Protein AF-A0A7J6W6D1-F1 (afdb_monomer_lite)

Foldseek 3Di:
DDYDDDDDDDDDDDDDDDDDPDDDDDPDPDDDDPDDDDDDPPPPPQDDQDPVLVVLLVVLVVVCCVPVPDADPVGHDLVSLQVSQVSSCVPPVDRDHSVSSVVVVVVVVVVVVLVVVQCVDPQWDADPPVRDTDGHDPVSVVVSVVVVCVVVVVPD

Organism: Thalictrum thalictroides (NCBI:txid46969)

Sequence (156 aa):
MMCDRRIEPMANTSRRKGTKVSQPGSAAWVPPPVPAMPELPSQRSQTRWSQPMMAIMLDVLSEEVSKRGSRCDNGFKADTYQAVANAVNAKLGMSVNSENVKSRMKTLKKEYHIAKKLRDASGFGWDPIHKTIVNADPNAWAAYIAVIHSIFSTQC

Structure (mmCIF, N/CA/C/O backbone):
data_AF-A0A7J6W6D1-F1
#
_entry.id   AF-A0A7J6W6D1-F1
#
loop_
_atom_site.group_PDB
_atom_site.id
_atom_site.type_symbol
_atom_site.label_atom_id
_atom_site.label_alt_id
_atom_site.label_comp_id
_atom_site.label_asym_id
_atom_site.label_entity_id
_atom_site.label_seq_id
_atom_site.pdbx_PDB_ins_code
_atom_site.Cartn_x
_atom_site.Cartn_y
_atom_site.Cartn_z
_atom_site.occupancy
_atom_site.B_iso_or_equiv
_atom_site.auth_seq_id
_atom_site.auth_comp_id
_atom_site.auth_asym_id
_atom_site.auth_atom_id
_atom_site.pdbx_PDB_model_num
ATOM 1 N N . MET A 1 1 ? 46.015 99.946 -0.218 1.00 46.97 1 MET A N 1
ATOM 2 C CA . MET A 1 1 ? 44.673 100.020 -0.832 1.00 46.97 1 MET A CA 1
ATOM 3 C C . MET A 1 1 ? 43.708 99.518 0.231 1.00 46.97 1 MET A C 1
ATOM 5 O O . MET A 1 1 ? 43.695 98.332 0.509 1.00 46.97 1 MET A O 1
ATOM 9 N N . MET A 1 2 ? 43.318 100.411 1.144 1.00 47.31 2 MET A N 1
ATOM 10 C CA . MET A 1 2 ? 42.040 101.142 1.089 1.00 47.31 2 MET A CA 1
ATOM 11 C C . MET A 1 2 ? 40.874 100.151 1.231 1.00 47.31 2 MET A C 1
ATOM 13 O O . MET A 1 2 ? 40.562 99.458 0.274 1.00 47.31 2 MET A O 1
ATOM 17 N N . CYS A 1 3 ? 40.435 99.880 2.467 1.00 37.06 3 CYS A N 1
ATOM 18 C CA . CYS A 1 3 ? 39.430 100.653 3.236 1.00 37.06 3 CYS A CA 1
ATOM 19 C C . CYS A 1 3 ? 38.027 100.087 2.941 1.00 37.06 3 CYS A C 1
ATOM 21 O O . CYS A 1 3 ? 37.725 99.810 1.795 1.00 37.06 3 CYS A O 1
ATOM 23 N N . ASP A 1 4 ? 37.087 99.920 3.861 1.00 35.44 4 ASP A N 1
ATOM 24 C CA . ASP A 1 4 ? 37.014 100.058 5.311 1.00 35.44 4 ASP A CA 1
ATOM 25 C C . ASP A 1 4 ? 35.622 99.501 5.717 1.00 35.44 4 ASP A C 1
ATOM 27 O O . ASP A 1 4 ? 34.746 99.344 4.871 1.00 35.44 4 ASP A O 1
ATOM 31 N N . ARG A 1 5 ? 35.448 99.239 7.015 1.00 40.97 5 ARG A N 1
ATOM 32 C CA . ARG A 1 5 ? 34.229 99.430 7.828 1.00 40.97 5 ARG A CA 1
ATOM 33 C C . ARG A 1 5 ? 32.828 99.043 7.299 1.00 40.97 5 ARG A C 1
ATOM 35 O O . ARG A 1 5 ? 32.266 99.657 6.406 1.00 40.97 5 ARG A O 1
ATOM 42 N N . ARG A 1 6 ? 32.208 98.131 8.070 1.00 46.53 6 ARG A N 1
ATOM 43 C CA . ARG A 1 6 ? 31.001 98.324 8.921 1.00 46.53 6 ARG A CA 1
ATOM 44 C C . ARG A 1 6 ? 29.947 99.343 8.429 1.00 46.53 6 ARG A C 1
ATOM 46 O O . ARG A 1 6 ? 30.295 100.500 8.250 1.00 46.53 6 ARG A O 1
ATOM 53 N N . ILE A 1 7 ? 28.668 98.926 8.428 1.00 42.56 7 ILE A N 1
ATOM 54 C CA . ILE A 1 7 ? 27.467 99.527 9.083 1.00 42.56 7 ILE A CA 1
ATOM 55 C C . ILE A 1 7 ? 26.183 98.878 8.470 1.00 42.56 7 ILE A C 1
ATOM 57 O O . ILE A 1 7 ? 25.951 98.968 7.270 1.00 42.56 7 ILE A O 1
ATOM 61 N N . GLU A 1 8 ? 25.376 98.202 9.304 1.00 46.00 8 GLU A N 1
ATOM 62 C CA . GLU A 1 8 ? 23.947 97.808 9.108 1.00 46.00 8 GLU A CA 1
ATOM 63 C C . GLU A 1 8 ? 23.031 99.074 9.102 1.00 46.00 8 GLU A C 1
ATOM 65 O O . GLU A 1 8 ? 23.529 100.076 9.620 1.00 46.00 8 GLU A O 1
ATOM 70 N N . PRO A 1 9 ? 21.719 99.116 8.699 1.00 46.75 9 PRO A N 1
ATOM 71 C CA . PRO A 1 9 ? 20.707 98.120 9.101 1.00 46.75 9 PRO A CA 1
ATOM 72 C C . PRO A 1 9 ? 19.340 98.063 8.326 1.00 46.75 9 PRO A C 1
ATOM 74 O O . PRO A 1 9 ? 19.110 98.721 7.319 1.00 46.75 9 PRO A O 1
ATOM 77 N N . MET A 1 10 ? 18.403 97.302 8.920 1.00 34.75 10 MET A N 1
ATOM 78 C CA . MET A 1 10 ? 16.927 97.447 8.952 1.00 34.75 10 MET A CA 1
ATOM 79 C C . MET A 1 10 ? 16.042 97.183 7.708 1.00 34.75 10 MET A C 1
ATOM 81 O O . MET A 1 10 ? 15.765 98.047 6.889 1.00 34.75 10 MET A O 1
ATOM 85 N N . ALA A 1 11 ? 15.380 96.022 7.805 1.00 45.28 11 ALA A N 1
ATOM 86 C CA . ALA A 1 11 ? 13.921 95.845 7.875 1.00 45.28 11 ALA A CA 1
ATOM 87 C C . ALA A 1 11 ? 13.051 95.787 6.595 1.00 45.28 11 ALA A C 1
ATOM 89 O O . ALA A 1 11 ? 12.792 96.768 5.912 1.00 45.28 11 ALA A O 1
ATOM 90 N N . ASN A 1 12 ? 12.385 94.624 6.516 1.00 31.72 12 ASN A N 1
ATOM 91 C CA . ASN A 1 12 ? 10.979 94.397 6.163 1.00 31.72 12 ASN A CA 1
ATOM 92 C C . ASN A 1 12 ? 10.617 94.281 4.672 1.00 31.72 12 ASN A C 1
ATOM 94 O O . ASN A 1 12 ? 10.553 95.253 3.934 1.00 31.72 12 ASN A O 1
ATOM 98 N N . THR A 1 13 ? 10.196 93.082 4.260 1.00 40.91 13 THR A N 1
ATOM 99 C CA . THR A 1 13 ? 8.766 92.794 4.032 1.00 40.91 13 THR A CA 1
ATOM 100 C C . THR A 1 13 ? 8.551 91.327 3.644 1.00 40.91 13 THR A C 1
ATOM 102 O O . THR A 1 13 ? 8.986 90.841 2.611 1.00 40.91 13 THR A O 1
ATOM 105 N N . SER A 1 14 ? 7.846 90.627 4.533 1.00 37.31 14 SER A N 1
ATOM 106 C CA . SER A 1 14 ? 6.774 89.668 4.241 1.00 37.31 14 SER A CA 1
ATOM 107 C C . SER A 1 14 ? 6.914 88.736 3.024 1.00 37.31 14 SER A C 1
ATOM 109 O O . SER A 1 14 ? 6.538 89.101 1.911 1.00 37.31 14 SER A O 1
ATOM 111 N N . ARG A 1 15 ? 7.207 87.445 3.263 1.00 39.88 15 ARG A N 1
ATOM 112 C CA . ARG A 1 15 ? 6.427 86.378 2.605 1.00 39.88 15 ARG A CA 1
ATOM 113 C C . ARG A 1 15 ? 6.524 85.007 3.284 1.00 39.88 15 ARG A C 1
ATOM 115 O O . ARG A 1 15 ? 7.565 84.371 3.287 1.00 39.88 15 ARG A O 1
ATOM 122 N N . ARG A 1 16 ? 5.347 84.563 3.747 1.00 42.50 16 ARG A N 1
ATOM 123 C CA . ARG A 1 16 ? 4.893 83.193 4.071 1.00 42.50 16 ARG A CA 1
ATOM 124 C C . ARG A 1 16 ? 5.589 82.481 5.239 1.00 42.50 16 ARG A C 1
ATOM 126 O O . ARG A 1 16 ? 6.545 81.735 5.076 1.00 42.50 16 ARG A O 1
ATOM 133 N N . LYS A 1 17 ? 4.980 82.635 6.422 1.00 44.94 17 LYS A N 1
ATOM 134 C CA . LYS A 1 17 ? 5.134 81.712 7.554 1.00 44.94 17 LYS A CA 1
ATOM 135 C C . LYS A 1 17 ? 4.710 80.308 7.115 1.00 44.94 17 LYS A C 1
ATOM 137 O O . LYS A 1 17 ? 3.598 80.134 6.620 1.00 44.94 17 LYS A O 1
ATOM 142 N N . GLY A 1 18 ? 5.592 79.336 7.328 1.00 35.94 18 GLY A N 1
ATOM 143 C CA . GLY A 1 18 ? 5.253 77.922 7.295 1.00 35.94 18 GLY A CA 1
ATOM 144 C C . GLY A 1 18 ? 4.279 77.595 8.422 1.00 35.94 18 GLY A C 1
ATOM 145 O O . GLY A 1 18 ? 4.540 77.876 9.592 1.00 35.94 18 GLY A O 1
ATOM 146 N N . THR A 1 19 ? 3.144 77.008 8.069 1.00 38.56 19 THR A N 1
ATOM 147 C CA . THR A 1 19 ? 2.279 76.319 9.017 1.00 38.56 19 THR A CA 1
ATOM 148 C C . THR A 1 19 ? 2.881 74.949 9.294 1.00 38.56 19 THR A C 1
ATOM 150 O O . THR A 1 19 ? 2.948 74.074 8.434 1.00 38.56 19 THR A O 1
ATOM 153 N N . LYS A 1 20 ? 3.361 74.798 10.526 1.00 36.62 20 LYS A N 1
ATOM 154 C CA . LYS A 1 20 ? 3.760 73.543 11.155 1.00 36.62 20 LYS A CA 1
ATOM 155 C C . LYS A 1 20 ? 2.590 72.557 11.047 1.00 36.62 20 LYS A C 1
ATOM 157 O O . LYS A 1 20 ? 1.553 72.780 11.666 1.00 36.62 20 LYS A O 1
ATOM 162 N N . VAL A 1 21 ? 2.740 71.496 10.252 1.00 43.44 21 VAL A N 1
ATOM 163 C CA . VAL A 1 21 ? 1.850 70.333 10.337 1.00 43.44 21 VAL A CA 1
ATOM 164 C C . VAL A 1 21 ? 2.139 69.673 11.683 1.00 43.44 21 VAL A C 1
ATOM 166 O O . VAL A 1 21 ? 3.212 69.123 11.923 1.00 43.44 21 VAL A O 1
ATOM 169 N N . SER A 1 22 ? 1.207 69.842 12.612 1.00 38.38 22 SER A N 1
ATOM 170 C CA . SER A 1 22 ? 1.170 69.099 13.864 1.00 38.38 22 SER A CA 1
ATOM 171 C C . SER A 1 22 ? 0.789 67.655 13.545 1.00 38.38 22 SER A C 1
ATOM 173 O O . SER A 1 22 ? -0.216 67.419 12.878 1.00 38.38 22 SER A O 1
ATOM 175 N N . GLN A 1 23 ? 1.585 66.692 14.010 1.00 38.28 23 GLN A N 1
ATOM 176 C CA . GLN A 1 23 ? 1.205 65.280 14.004 1.00 38.28 23 GLN A CA 1
ATOM 177 C C . GLN A 1 23 ? 0.002 65.068 14.939 1.00 38.28 23 GLN A C 1
ATOM 179 O O . GLN A 1 23 ? 0.090 65.456 16.106 1.00 38.28 23 GLN A O 1
ATOM 184 N N . PRO A 1 24 ? -1.091 64.424 14.498 1.00 45.56 24 PRO A N 1
ATOM 185 C CA . PRO A 1 24 ? -2.008 63.777 15.418 1.00 45.56 24 PRO A CA 1
ATOM 186 C C . PRO A 1 24 ? -1.429 62.424 15.845 1.00 45.56 24 PRO A C 1
ATOM 188 O O . PRO A 1 24 ? -0.948 61.637 15.029 1.00 45.56 24 PRO A O 1
ATOM 191 N N . GLY A 1 25 ? -1.430 62.224 17.160 1.00 44.31 25 GLY A N 1
ATOM 192 C CA . GLY A 1 25 ? -0.798 61.117 17.854 1.00 44.31 25 GLY A CA 1
ATOM 193 C C . GLY A 1 25 ? -1.373 59.735 17.553 1.00 44.31 25 GLY A C 1
ATOM 194 O O . GLY A 1 25 ? -2.447 59.567 16.985 1.00 44.31 25 GLY A O 1
ATOM 195 N N . SER A 1 26 ? -0.582 58.763 18.002 1.00 55.09 26 SER A N 1
ATOM 196 C CA . SER A 1 26 ? -0.790 57.319 18.078 1.00 55.09 26 SER A CA 1
ATOM 197 C C . SER A 1 26 ? -2.228 56.891 18.413 1.00 55.09 26 SER A C 1
ATOM 199 O O . SER A 1 26 ? -2.533 56.539 19.550 1.00 55.09 26 SER A O 1
ATOM 201 N N . ALA A 1 27 ? -3.102 56.850 17.412 1.00 50.72 27 ALA A N 1
ATOM 202 C CA . ALA A 1 27 ? -4.292 56.017 17.446 1.00 50.72 27 ALA A CA 1
ATOM 203 C C . ALA A 1 27 ? -3.882 54.647 16.900 1.00 50.72 27 ALA A C 1
ATOM 205 O O . ALA A 1 27 ? -3.641 54.493 15.702 1.00 50.72 27 ALA A O 1
ATOM 206 N N . ALA A 1 28 ? -3.720 53.674 17.799 1.00 52.59 28 ALA A N 1
ATOM 207 C CA . ALA A 1 28 ? -3.484 52.287 17.430 1.00 52.59 28 ALA A CA 1
ATOM 208 C C . ALA A 1 28 ? -4.600 51.845 16.477 1.00 52.59 28 ALA A C 1
ATOM 210 O O . ALA A 1 28 ? -5.781 51.925 16.811 1.00 52.59 28 ALA A O 1
ATOM 211 N N . TRP A 1 29 ? -4.223 51.426 15.273 1.00 54.44 29 TRP A N 1
ATOM 212 C CA . TRP A 1 29 ? -5.160 50.873 14.310 1.00 54.44 29 TRP A CA 1
ATOM 213 C C . TRP A 1 29 ? -5.697 49.561 14.894 1.00 54.44 29 TRP A C 1
ATOM 215 O O . TRP A 1 29 ? -4.999 48.550 14.902 1.00 54.44 29 TRP A O 1
ATOM 225 N N . VAL A 1 30 ? -6.900 49.591 15.470 1.00 53.22 30 VAL A N 1
ATOM 226 C CA . VAL A 1 30 ? -7.585 48.379 15.926 1.00 53.22 30 VAL A CA 1
ATOM 227 C C . VAL A 1 30 ? -8.250 47.768 14.693 1.00 53.22 30 VAL A C 1
ATOM 229 O O . VAL A 1 30 ? -9.117 48.422 14.106 1.00 53.22 30 VAL A O 1
ATOM 232 N N . PRO A 1 31 ? -7.855 46.560 14.255 1.00 61.47 31 PRO A N 1
ATOM 233 C CA . PRO A 1 31 ? -8.524 45.917 13.138 1.00 61.47 31 PRO A CA 1
ATOM 234 C C . PRO A 1 31 ? -9.993 45.651 13.509 1.00 61.47 31 PRO A C 1
ATOM 236 O O . PRO A 1 31 ? -10.274 45.258 14.646 1.00 61.47 31 PRO A O 1
ATOM 239 N N . PRO A 1 32 ? -10.943 45.855 12.580 1.00 68.50 32 PRO A N 1
ATOM 240 C CA . PRO A 1 32 ? -12.342 45.529 12.824 1.00 68.50 32 PRO A CA 1
ATOM 241 C C . PRO A 1 32 ? -12.497 44.027 13.132 1.00 68.50 32 PRO A C 1
ATOM 243 O O . PRO A 1 32 ? -11.703 43.221 12.635 1.00 68.50 32 PRO A O 1
ATOM 246 N N . PRO A 1 33 ? -13.503 43.630 13.936 1.00 67.81 33 PRO A N 1
ATOM 247 C CA . PRO A 1 33 ? -13.745 42.230 14.261 1.00 67.81 33 PRO A CA 1
ATOM 248 C C . PRO A 1 33 ? -13.978 41.455 12.966 1.00 67.81 33 PRO A C 1
ATOM 250 O O . PRO A 1 33 ? -14.941 41.705 12.242 1.00 67.81 33 PRO A O 1
ATOM 253 N N . VAL A 1 34 ? -13.050 40.552 12.653 1.00 66.44 34 VAL A N 1
ATOM 254 C CA . VAL A 1 34 ? -13.109 39.718 11.455 1.00 66.44 34 VAL A CA 1
ATOM 255 C C . VAL A 1 34 ? -14.376 38.859 11.558 1.00 66.44 34 VAL A C 1
ATOM 257 O O . VAL A 1 34 ? -14.474 38.067 12.499 1.00 66.44 34 VAL A O 1
ATOM 260 N N . PRO A 1 35 ? -15.365 38.992 10.653 1.00 66.88 35 PRO A N 1
ATOM 261 C CA . PRO A 1 35 ? -16.470 38.044 10.604 1.00 66.88 35 PRO A CA 1
ATOM 262 C C . PRO A 1 35 ? -15.879 36.665 10.310 1.00 66.88 35 PRO A C 1
ATOM 264 O O . PRO A 1 35 ? -15.073 36.533 9.389 1.00 66.88 35 PRO A O 1
ATOM 267 N N . ALA A 1 36 ? -16.224 35.667 11.129 1.00 65.56 36 ALA A N 1
ATOM 268 C CA . ALA A 1 36 ? -15.704 34.307 11.026 1.00 65.56 36 ALA A CA 1
ATOM 269 C C . ALA A 1 36 ? -15.823 33.801 9.580 1.00 65.56 36 ALA A C 1
ATOM 271 O O . ALA A 1 36 ? -16.915 33.486 9.105 1.00 65.56 36 ALA A O 1
ATOM 272 N N . MET A 1 37 ? -14.697 33.774 8.862 1.00 62.38 37 MET A N 1
ATOM 273 C CA . MET A 1 37 ? -14.637 33.160 7.543 1.00 62.38 37 MET A CA 1
ATOM 274 C C . MET A 1 37 ? -14.963 31.670 7.700 1.00 62.38 37 MET A C 1
ATOM 276 O O . MET A 1 37 ? -14.457 31.054 8.641 1.00 62.38 37 MET A O 1
ATOM 280 N N . PRO A 1 38 ? -15.757 31.063 6.800 1.00 61.88 38 PRO A N 1
ATOM 281 C CA . PRO A 1 38 ? -15.805 29.612 6.723 1.00 61.88 38 PRO A CA 1
ATOM 282 C C . PRO A 1 38 ? -14.381 29.122 6.446 1.00 61.88 38 PRO A C 1
ATOM 284 O O . PRO A 1 38 ? -13.737 29.590 5.505 1.00 61.88 38 PRO A O 1
ATOM 287 N N . GLU A 1 39 ? -13.873 28.244 7.310 1.00 56.03 39 GLU A N 1
ATOM 288 C CA . GLU A 1 39 ? -12.539 27.665 7.185 1.00 56.03 39 GLU A CA 1
ATOM 289 C C . GLU A 1 39 ? -12.343 27.142 5.757 1.00 56.03 39 GLU A C 1
ATOM 291 O O . GLU A 1 39 ? -13.061 26.254 5.289 1.00 56.03 39 GLU A O 1
ATOM 296 N N . LEU A 1 40 ? -11.386 27.731 5.035 1.00 54.44 40 LEU A N 1
ATOM 297 C CA . LEU A 1 40 ? -10.963 27.218 3.738 1.00 54.44 40 LEU A CA 1
ATOM 298 C C . LEU A 1 40 ? -10.505 25.763 3.914 1.00 54.44 40 LEU A C 1
ATOM 300 O O . LEU A 1 40 ? -9.899 25.443 4.942 1.00 54.44 40 LEU A O 1
ATOM 304 N N . PRO A 1 41 ? -10.781 24.877 2.938 1.00 51.25 41 PRO A N 1
ATOM 305 C CA . PRO A 1 41 ? -10.537 23.452 3.078 1.00 51.25 41 PRO A CA 1
ATOM 306 C C . PRO A 1 41 ? -9.090 23.213 3.490 1.00 51.25 41 PRO A C 1
ATOM 308 O O . PRO A 1 41 ? -8.162 23.563 2.757 1.00 51.25 41 PRO A O 1
ATOM 311 N N . SER A 1 42 ? -8.965 22.636 4.690 1.00 51.88 42 SER A N 1
ATOM 312 C CA . SER A 1 42 ? -7.745 22.176 5.342 1.00 51.88 42 SER A CA 1
ATOM 313 C C . SER A 1 42 ? -6.694 21.822 4.301 1.00 51.88 42 SER A C 1
ATOM 315 O O . SER A 1 42 ? -6.885 20.908 3.490 1.00 51.88 42 SER A O 1
ATOM 317 N N . GLN A 1 43 ? -5.623 22.616 4.285 1.00 51.56 43 GLN A N 1
ATOM 318 C CA . GLN A 1 43 ? -4.435 22.405 3.476 1.00 51.56 43 GLN A CA 1
ATOM 319 C C . GLN A 1 43 ? -4.101 20.913 3.552 1.00 51.56 43 GLN A C 1
ATOM 321 O O . GLN A 1 43 ? -3.735 20.427 4.620 1.00 51.56 43 GLN A O 1
ATOM 326 N N . ARG A 1 44 ? -4.359 20.167 2.464 1.00 54.09 44 ARG A N 1
ATOM 327 C CA . ARG A 1 44 ? -4.299 18.699 2.459 1.00 54.09 44 ARG A CA 1
ATOM 328 C C . ARG A 1 44 ? -2.880 18.277 2.807 1.00 54.09 44 ARG A C 1
ATOM 330 O O . ARG A 1 44 ? -2.028 18.188 1.926 1.00 54.09 44 ARG A O 1
ATOM 337 N N . SER A 1 45 ? -2.631 18.036 4.088 1.00 58.03 45 SER A N 1
ATOM 338 C CA . SER A 1 45 ? -1.366 17.529 4.580 1.00 58.03 45 SER A CA 1
ATOM 339 C C . SER A 1 45 ? -1.225 16.121 4.018 1.00 58.03 45 SER A C 1
ATOM 341 O O . SER A 1 45 ? -1.913 15.175 4.407 1.00 58.03 45 SER A O 1
ATOM 343 N N . GLN A 1 46 ? -0.398 15.991 2.983 1.00 63.91 46 GLN A N 1
AT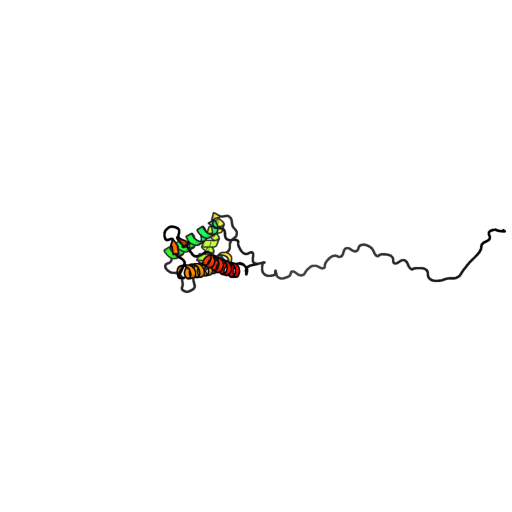OM 344 C CA . GLN A 1 46 ? -0.113 14.692 2.403 1.00 63.91 46 GLN A CA 1
ATOM 345 C C . GLN A 1 46 ? 0.620 13.877 3.464 1.00 63.91 46 GLN A C 1
ATOM 347 O O . GLN A 1 46 ? 1.749 14.188 3.841 1.00 63.91 46 GLN A O 1
ATOM 352 N N . THR A 1 47 ? -0.038 12.844 3.983 1.00 78.19 47 THR A N 1
ATOM 353 C CA . THR A 1 47 ? 0.582 11.929 4.937 1.00 78.19 47 THR A CA 1
ATOM 354 C C . THR A 1 47 ? 1.817 11.311 4.295 1.00 78.19 47 THR A C 1
ATOM 356 O O . THR A 1 47 ? 1.708 10.617 3.283 1.00 78.19 47 THR A O 1
ATOM 359 N N . ARG A 1 48 ? 2.997 11.545 4.875 1.00 84.00 48 ARG A N 1
ATOM 360 C CA . ARG A 1 48 ? 4.229 10.893 4.431 1.00 84.00 48 ARG A CA 1
ATOM 361 C C . ARG A 1 48 ? 4.213 9.440 4.898 1.00 84.00 48 ARG A C 1
ATOM 363 O O . ARG A 1 48 ? 4.333 9.161 6.087 1.00 84.00 48 ARG A O 1
ATOM 370 N N . TRP A 1 49 ? 4.062 8.516 3.955 1.00 86.38 49 TRP A N 1
ATOM 371 C CA . TRP A 1 49 ? 4.003 7.084 4.244 1.00 86.38 49 TRP A CA 1
ATOM 372 C C . TRP A 1 49 ? 5.401 6.517 4.480 1.00 86.38 49 TRP A C 1
ATOM 374 O O . TRP A 1 49 ? 6.242 6.532 3.584 1.00 86.38 49 TRP A O 1
ATOM 384 N N . SER A 1 50 ? 5.644 6.011 5.687 1.00 89.19 50 SER A N 1
ATOM 385 C CA . SER A 1 50 ? 6.879 5.312 6.045 1.00 89.19 50 SER A CA 1
ATOM 386 C C . SER A 1 50 ? 6.790 3.815 5.724 1.00 89.19 50 SER A C 1
ATOM 388 O O . SER A 1 50 ? 5.701 3.261 5.560 1.00 89.19 50 SER A O 1
ATOM 390 N N . GLN A 1 51 ? 7.935 3.132 5.657 1.00 87.94 51 GLN A N 1
ATOM 391 C CA . GLN A 1 51 ? 7.977 1.687 5.411 1.00 87.94 51 GLN A CA 1
ATOM 392 C C . GLN A 1 51 ? 7.214 0.866 6.477 1.00 87.94 51 GLN A C 1
ATOM 394 O O . GLN A 1 51 ? 6.426 0.010 6.076 1.00 87.94 51 GLN A O 1
ATOM 399 N N . PRO A 1 52 ? 7.326 1.141 7.797 1.00 89.88 52 PRO A N 1
ATOM 400 C CA . PRO A 1 52 ? 6.532 0.436 8.811 1.00 89.88 52 PRO A CA 1
ATOM 401 C C . PRO A 1 52 ? 5.024 0.650 8.645 1.00 89.88 52 PRO A C 1
ATOM 403 O O . PRO A 1 52 ? 4.231 -0.279 8.774 1.00 89.88 52 PRO A O 1
ATOM 406 N N . MET A 1 53 ? 4.623 1.873 8.299 1.00 90.94 53 MET A N 1
ATOM 407 C CA . MET A 1 53 ? 3.226 2.213 8.048 1.00 90.94 53 MET A CA 1
ATOM 408 C C . MET A 1 53 ? 2.678 1.471 6.824 1.00 90.94 53 MET A C 1
ATOM 410 O O . MET A 1 53 ? 1.536 1.012 6.824 1.00 90.94 53 MET A O 1
ATOM 414 N N . MET A 1 54 ? 3.512 1.311 5.794 1.00 91.56 54 MET A N 1
ATOM 415 C CA . MET A 1 54 ? 3.170 0.542 4.602 1.00 91.56 54 MET A CA 1
ATOM 416 C C . MET A 1 54 ? 3.056 -0.951 4.869 1.00 91.56 54 MET A C 1
ATOM 418 O O . MET A 1 54 ? 2.121 -1.563 4.360 1.00 91.56 54 MET A O 1
ATOM 422 N N . ALA A 1 55 ? 3.944 -1.514 5.689 1.00 92.44 55 ALA A N 1
ATOM 423 C CA . ALA A 1 55 ? 3.855 -2.908 6.107 1.00 92.44 55 ALA A CA 1
ATOM 424 C C . ALA A 1 55 ? 2.519 -3.180 6.813 1.00 92.44 55 ALA A C 1
ATOM 426 O O . ALA A 1 55 ? 1.742 -4.007 6.349 1.00 92.44 55 ALA A O 1
ATOM 427 N N . ILE A 1 56 ? 2.176 -2.375 7.829 1.00 94.25 56 ILE A N 1
ATOM 428 C CA . ILE A 1 56 ? 0.905 -2.510 8.561 1.00 94.25 56 ILE A CA 1
ATOM 429 C C . ILE A 1 56 ? -0.296 -2.395 7.620 1.00 94.25 56 ILE A C 1
ATOM 431 O O . ILE A 1 56 ? -1.241 -3.177 7.718 1.00 94.25 56 ILE A O 1
ATOM 435 N N . MET A 1 57 ? -0.272 -1.422 6.705 1.00 92.81 57 MET A N 1
ATOM 436 C CA . MET A 1 57 ? -1.341 -1.259 5.725 1.00 92.81 57 MET A CA 1
ATOM 437 C C . MET A 1 57 ? -1.508 -2.508 4.858 1.00 92.81 57 MET A C 1
ATOM 439 O O . MET A 1 57 ? -2.632 -2.972 4.688 1.00 92.81 57 MET A O 1
ATOM 443 N N . LEU A 1 58 ? -0.424 -3.050 4.302 1.00 92.94 58 LEU A N 1
ATOM 444 C CA . LEU A 1 58 ? -0.484 -4.237 3.450 1.00 92.94 58 LEU A CA 1
ATOM 445 C C . LEU A 1 58 ? -0.934 -5.480 4.226 1.00 92.94 58 LEU A C 1
ATOM 447 O O . LEU A 1 58 ? -1.764 -6.225 3.707 1.00 92.94 58 LEU A O 1
ATOM 451 N N . ASP A 1 59 ? -0.470 -5.653 5.463 1.00 93.69 59 ASP A N 1
ATOM 452 C CA . ASP A 1 59 ? -0.843 -6.777 6.325 1.00 93.69 59 ASP A CA 1
ATOM 453 C C . ASP A 1 59 ? -2.351 -6.790 6.588 1.00 93.69 59 ASP A C 1
ATOM 455 O O . ASP A 1 59 ? -3.029 -7.765 6.264 1.00 93.69 59 ASP A O 1
ATOM 459 N N . VAL A 1 60 ? -2.903 -5.671 7.072 1.00 93.19 60 VAL A N 1
ATOM 460 C CA . VAL A 1 60 ? -4.341 -5.551 7.368 1.00 93.19 60 VAL A CA 1
ATOM 461 C C . VAL A 1 60 ? -5.177 -5.765 6.109 1.00 93.19 60 VAL A C 1
ATOM 463 O O . VAL A 1 60 ? -6.192 -6.456 6.136 1.00 93.19 60 VAL A O 1
ATOM 466 N N . LEU A 1 61 ? -4.749 -5.211 4.973 1.00 90.75 61 LEU A N 1
ATOM 467 C CA . LEU A 1 61 ? -5.456 -5.409 3.710 1.00 90.75 61 LEU A CA 1
ATOM 468 C C . LEU A 1 61 ? -5.416 -6.870 3.248 1.00 90.75 61 LEU A C 1
ATOM 470 O O . LEU A 1 61 ? -6.417 -7.362 2.731 1.00 90.75 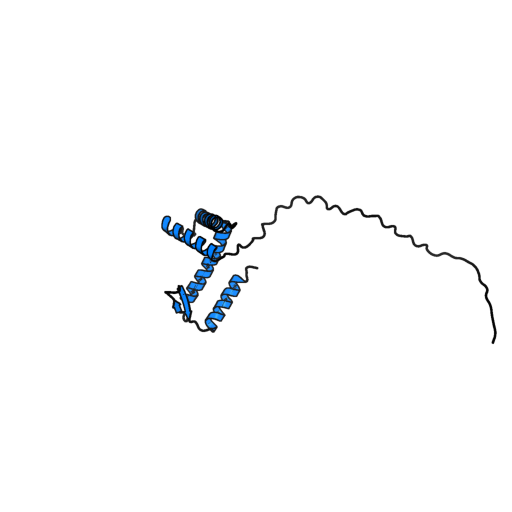61 LEU A O 1
ATOM 474 N N . SER A 1 62 ? -4.288 -7.561 3.418 1.00 89.94 62 SER A N 1
ATOM 475 C CA . SER A 1 62 ? -4.140 -8.974 3.047 1.00 89.94 62 SER A CA 1
ATOM 476 C C . SER A 1 62 ? -5.013 -9.890 3.907 1.00 89.94 62 SER A C 1
ATOM 478 O O . SER A 1 62 ? -5.660 -10.807 3.393 1.00 89.94 62 SER A O 1
ATOM 480 N N . GLU A 1 63 ? -5.108 -9.582 5.199 1.00 90.75 63 GLU A N 1
ATOM 481 C CA . GLU A 1 63 ? -5.954 -10.287 6.151 1.00 90.75 63 GLU A CA 1
ATOM 482 C C . GLU A 1 63 ? -7.436 -10.078 5.818 1.00 90.75 63 GLU A C 1
ATOM 484 O O . GLU A 1 63 ? -8.209 -11.035 5.777 1.00 90.75 63 GLU A O 1
ATOM 489 N N . GLU A 1 64 ? -7.831 -8.848 5.488 1.00 87.38 64 GLU A N 1
ATOM 490 C CA . GLU A 1 64 ? -9.202 -8.522 5.089 1.00 87.38 64 GLU A CA 1
ATOM 491 C C . GLU A 1 64 ? -9.620 -9.234 3.793 1.00 87.38 64 GLU A C 1
ATOM 493 O O . GLU A 1 64 ? -10.744 -9.735 3.713 1.00 87.38 64 GLU A O 1
ATOM 498 N N . VAL A 1 65 ? -8.723 -9.347 2.800 1.00 86.94 65 VAL A N 1
ATOM 499 C CA . VAL A 1 65 ? -8.974 -10.162 1.592 1.00 86.94 65 VAL A CA 1
ATOM 500 C C . VAL A 1 65 ? -9.159 -11.635 1.954 1.00 86.94 65 VAL A C 1
ATOM 502 O O . VAL A 1 65 ? -10.088 -12.270 1.456 1.00 86.94 65 VAL A O 1
ATOM 505 N N . SER A 1 66 ? -8.298 -12.164 2.825 1.00 86.00 66 SER A N 1
ATOM 506 C CA . SER A 1 66 ? -8.326 -13.574 3.229 1.00 86.00 66 SER A CA 1
ATOM 507 C C . SER A 1 66 ? -9.597 -13.929 4.003 1.00 86.00 66 SER A C 1
ATOM 509 O O . SER A 1 66 ? -10.173 -14.989 3.783 1.00 86.00 66 SER A O 1
ATOM 511 N N . LYS A 1 67 ? -10.069 -13.031 4.878 1.00 83.62 67 LYS A N 1
ATOM 512 C CA . LYS A 1 67 ? -11.259 -13.251 5.715 1.00 83.62 67 LYS A CA 1
ATOM 513 C C . LYS A 1 67 ? -12.573 -13.090 4.962 1.00 83.62 67 LYS A C 1
ATOM 515 O O . LYS A 1 67 ? -13.517 -13.826 5.228 1.00 83.62 67 LYS A O 1
ATOM 520 N N . ARG A 1 68 ? -12.679 -12.083 4.089 1.00 76.88 68 ARG A N 1
ATOM 521 C CA . ARG A 1 68 ? -13.971 -11.682 3.505 1.00 76.88 68 ARG A CA 1
ATOM 522 C C . ARG A 1 68 ? -14.242 -12.266 2.122 1.00 76.88 68 ARG A C 1
ATOM 524 O O . ARG A 1 68 ? -15.389 -12.212 1.700 1.00 76.88 68 ARG A O 1
ATOM 531 N N . GLY A 1 69 ? -13.230 -12.829 1.458 1.00 65.81 69 GLY A N 1
ATOM 532 C CA . GLY A 1 69 ? -13.363 -13.457 0.144 1.00 65.81 69 GLY A CA 1
ATOM 533 C C . GLY A 1 69 ? -13.646 -12.446 -0.972 1.00 65.81 69 GLY A C 1
ATOM 534 O O . GLY A 1 69 ? -14.715 -11.860 -1.039 1.00 65.81 69 GLY A O 1
ATOM 535 N N . SER A 1 70 ? -12.680 -12.282 -1.879 1.00 56.97 70 SER A N 1
ATOM 536 C CA . SER A 1 70 ? -12.689 -11.362 -3.028 1.00 56.97 70 SER A CA 1
ATOM 537 C C . SER A 1 70 ? -12.959 -9.876 -2.726 1.00 56.97 70 SER A C 1
ATOM 539 O O . SER A 1 70 ? -13.725 -9.455 -1.863 1.00 56.97 70 SER A O 1
ATOM 541 N N . ARG A 1 71 ? -12.279 -9.027 -3.491 1.00 59.91 71 ARG A N 1
ATOM 542 C CA . ARG A 1 71 ? -12.478 -7.577 -3.473 1.00 59.91 71 ARG A CA 1
AT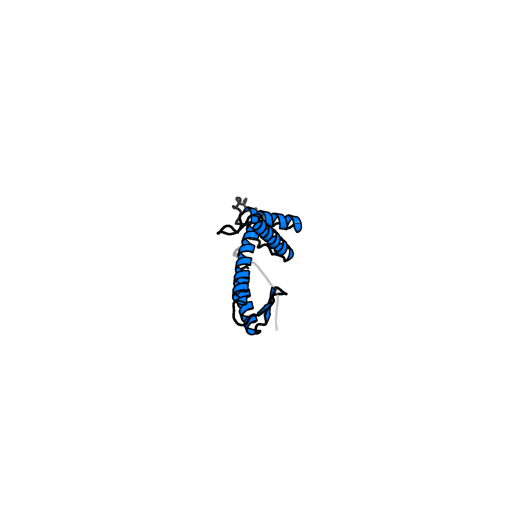OM 543 C C . ARG A 1 71 ? -13.837 -7.318 -4.123 1.00 59.91 71 ARG A C 1
ATOM 545 O O . ARG A 1 71 ? -14.153 -7.949 -5.125 1.00 59.91 71 ARG A O 1
ATOM 552 N N . CYS A 1 72 ? -14.632 -6.392 -3.590 1.00 52.91 72 CYS A N 1
ATOM 553 C CA . CYS A 1 72 ? -15.784 -5.896 -4.341 1.00 52.91 72 CYS A CA 1
ATOM 554 C C . CYS A 1 72 ? -15.267 -5.376 -5.696 1.00 52.91 72 CYS A C 1
ATOM 556 O O . CYS A 1 72 ? -14.153 -4.842 -5.729 1.00 52.91 72 CYS A O 1
ATOM 558 N N . ASP A 1 73 ? -16.039 -5.472 -6.783 1.00 56.06 73 ASP A N 1
ATOM 559 C CA . ASP A 1 73 ? -15.602 -5.009 -8.119 1.00 56.06 73 ASP A CA 1
ATOM 560 C C . ASP A 1 73 ? -15.065 -3.559 -8.107 1.00 56.06 73 ASP A C 1
ATOM 562 O O . ASP A 1 73 ? -14.183 -3.193 -8.882 1.00 56.06 73 ASP A O 1
ATOM 566 N N . ASN A 1 74 ? -15.492 -2.757 -7.121 1.00 66.56 74 ASN A N 1
ATOM 567 C CA . ASN A 1 74 ? -15.078 -1.367 -6.916 1.00 66.56 74 ASN A CA 1
ATOM 568 C C . ASN A 1 74 ? -13.946 -1.152 -5.878 1.00 66.56 74 ASN A C 1
ATOM 570 O O . ASN A 1 74 ? -13.639 -0.014 -5.512 1.00 66.56 74 ASN A O 1
ATOM 574 N N . GLY A 1 75 ? -13.279 -2.209 -5.405 1.00 73.62 75 GLY A N 1
ATOM 575 C CA . GLY A 1 75 ? -12.174 -2.154 -4.440 1.00 73.62 75 GLY A CA 1
ATOM 576 C C . GLY A 1 75 ? -12.548 -2.564 -3.009 1.00 73.62 75 GLY A C 1
ATOM 577 O O . GLY A 1 75 ? -13.454 -3.360 -2.790 1.00 73.62 75 GLY A O 1
ATOM 578 N N . PHE A 1 76 ? -11.790 -2.070 -2.022 1.00 82.75 76 PHE A N 1
ATOM 579 C CA . PHE A 1 76 ? -12.069 -2.335 -0.603 1.00 82.75 76 PHE A CA 1
ATOM 580 C C . PHE A 1 76 ? -13.244 -1.494 -0.095 1.00 82.75 76 PHE A C 1
ATOM 582 O O . PHE A 1 76 ? -13.457 -0.375 -0.573 1.00 82.75 76 PHE A O 1
ATOM 589 N N . LYS A 1 77 ? -13.970 -2.019 0.898 1.00 83.62 77 LYS A N 1
ATOM 590 C CA . LYS A 1 77 ? -15.049 -1.303 1.591 1.00 83.62 77 LYS A CA 1
ATOM 591 C C . LYS A 1 77 ? -14.487 -0.166 2.453 1.00 83.62 77 LYS A C 1
ATOM 593 O O . LYS A 1 77 ? -13.316 -0.190 2.830 1.00 83.62 77 LYS A O 1
ATOM 598 N N . ALA A 1 78 ? -15.329 0.821 2.772 1.00 86.62 78 ALA A N 1
ATOM 599 C CA . ALA A 1 78 ? -14.963 1.949 3.636 1.00 86.62 78 ALA A CA 1
ATOM 600 C C . ALA A 1 78 ? -14.388 1.475 4.983 1.00 86.62 78 ALA A C 1
ATOM 602 O O . ALA A 1 78 ? -13.314 1.924 5.384 1.00 86.62 78 ALA A O 1
ATOM 603 N N . ASP A 1 79 ? -15.039 0.484 5.593 1.00 88.19 79 ASP A N 1
ATOM 604 C CA . ASP A 1 79 ? -14.641 -0.113 6.873 1.00 88.19 79 ASP A CA 1
ATOM 605 C C . ASP A 1 79 ? -13.217 -0.671 6.846 1.00 88.19 79 ASP A C 1
ATOM 607 O O . ASP A 1 79 ? -12.473 -0.527 7.811 1.00 88.19 79 ASP A O 1
ATOM 611 N N . THR A 1 80 ? -12.796 -1.256 5.721 1.00 90.00 80 THR A N 1
ATOM 612 C CA . THR A 1 80 ? -11.440 -1.789 5.563 1.00 90.00 80 THR A CA 1
ATOM 613 C C . THR A 1 80 ? -10.393 -0.671 5.601 1.00 90.00 80 THR A C 1
ATOM 615 O O . THR A 1 80 ? -9.354 -0.822 6.238 1.00 90.00 80 THR A O 1
ATOM 618 N N . TYR A 1 81 ? -10.655 0.480 4.971 1.00 91.88 81 TYR A N 1
ATOM 619 C CA . TYR A 1 81 ? -9.735 1.623 5.052 1.00 91.88 81 TYR A CA 1
ATOM 620 C C . TYR A 1 81 ? -9.687 2.217 6.462 1.00 91.88 81 TYR A C 1
ATOM 622 O O . TYR A 1 81 ? -8.621 2.647 6.905 1.00 91.88 81 TYR A O 1
ATOM 630 N N . GLN A 1 82 ? -10.814 2.213 7.179 1.00 93.19 82 GLN A N 1
ATOM 631 C CA . GLN A 1 82 ? -10.854 2.642 8.574 1.00 93.19 82 GLN A CA 1
ATOM 632 C C . GLN A 1 82 ? -10.082 1.679 9.485 1.00 93.19 82 GLN A C 1
ATOM 634 O O . GLN A 1 82 ? -9.326 2.127 10.343 1.00 93.19 82 GLN A O 1
ATOM 639 N N . ALA A 1 83 ? -10.202 0.368 9.266 1.00 93.00 83 ALA A N 1
ATOM 640 C CA . ALA A 1 83 ? -9.448 -0.640 10.007 1.00 93.00 83 ALA A CA 1
ATOM 641 C C . ALA A 1 83 ? -7.932 -0.452 9.841 1.00 93.00 83 ALA A C 1
ATOM 643 O O . ALA A 1 83 ? -7.193 -0.492 10.823 1.00 93.00 83 ALA A O 1
ATOM 644 N N . VAL A 1 84 ? -7.470 -0.162 8.618 1.00 93.56 84 VAL A N 1
ATOM 645 C CA . VAL A 1 84 ? -6.061 0.168 8.355 1.00 93.56 84 VAL A CA 1
ATOM 646 C C . VAL A 1 84 ? -5.629 1.423 9.115 1.00 93.56 84 VAL A C 1
ATOM 648 O O . VAL A 1 84 ? -4.587 1.405 9.768 1.00 93.56 84 VAL A O 1
ATOM 651 N N . ALA A 1 85 ? -6.412 2.505 9.041 1.00 94.25 85 ALA A N 1
ATOM 652 C CA . ALA A 1 85 ? -6.107 3.753 9.739 1.00 94.25 85 ALA A CA 1
ATOM 653 C C . ALA A 1 85 ? -5.976 3.525 11.254 1.00 94.25 85 ALA A C 1
ATOM 655 O O . ALA A 1 85 ? -4.981 3.917 11.860 1.00 94.25 85 ALA A O 1
ATOM 656 N N . ASN A 1 86 ? -6.921 2.791 11.844 1.00 94.88 86 ASN A N 1
ATOM 657 C CA . ASN A 1 86 ? -6.900 2.440 13.261 1.00 94.88 86 ASN A CA 1
ATOM 658 C C . ASN A 1 86 ? -5.665 1.604 13.624 1.00 94.88 86 ASN A C 1
ATOM 660 O O . ASN A 1 86 ? -5.011 1.890 14.622 1.00 94.88 86 ASN A O 1
ATOM 664 N N . ALA A 1 87 ? -5.314 0.603 12.813 1.00 94.56 87 ALA A N 1
ATOM 665 C CA . ALA A 1 87 ? -4.152 -0.248 13.064 1.00 94.56 87 ALA A CA 1
ATOM 666 C C . ALA A 1 87 ? -2.833 0.534 13.006 1.00 94.56 87 ALA A C 1
ATOM 668 O O . ALA A 1 87 ? -1.953 0.328 13.842 1.00 94.56 87 ALA A O 1
ATOM 669 N N . VAL A 1 88 ? -2.697 1.446 12.042 1.00 93.50 88 VAL A N 1
ATOM 670 C CA . VAL A 1 88 ? -1.529 2.326 11.928 1.00 93.50 88 VAL A CA 1
ATOM 671 C C . VAL A 1 88 ? -1.434 3.258 13.133 1.00 93.50 88 VAL A C 1
ATOM 673 O O . VAL A 1 88 ? -0.369 3.353 13.742 1.00 93.50 88 VAL A O 1
ATOM 676 N N . ASN A 1 89 ? -2.536 3.905 13.510 1.00 93.50 89 ASN A N 1
ATOM 677 C CA . ASN A 1 89 ? -2.563 4.838 14.635 1.00 93.50 89 ASN A CA 1
ATOM 678 C C . ASN A 1 89 ? -2.270 4.122 15.960 1.00 93.50 89 ASN A C 1
ATOM 680 O O . ASN A 1 89 ? -1.482 4.615 16.760 1.00 93.50 89 ASN A O 1
ATOM 684 N N . ALA A 1 90 ? -2.825 2.924 16.160 1.00 94.00 90 ALA A N 1
ATOM 685 C CA . ALA A 1 90 ? -2.599 2.126 17.361 1.00 94.00 90 ALA A CA 1
ATOM 686 C C . ALA A 1 90 ? -1.150 1.628 17.481 1.00 94.00 90 ALA A C 1
ATOM 688 O O . ALA A 1 90 ? -0.588 1.638 18.571 1.00 94.00 90 ALA A O 1
ATOM 689 N N . LYS A 1 91 ? -0.535 1.190 16.374 1.00 92.88 91 LYS A N 1
ATOM 690 C CA . LYS A 1 91 ? 0.822 0.618 16.396 1.00 92.88 91 LYS A CA 1
ATOM 691 C C . LYS A 1 91 ? 1.931 1.668 16.363 1.00 92.88 91 LYS A C 1
ATOM 693 O O . LYS A 1 91 ? 3.005 1.415 16.893 1.00 92.88 91 LYS A O 1
ATOM 698 N N . LEU A 1 92 ? 1.704 2.802 15.698 1.00 90.19 92 LEU A N 1
ATOM 699 C CA . LEU A 1 92 ? 2.739 3.809 15.442 1.00 90.19 92 LEU A CA 1
ATOM 700 C C . LEU A 1 92 ? 2.465 5.162 16.115 1.00 90.19 92 LEU A C 1
ATOM 702 O O . LEU A 1 92 ? 3.286 6.063 15.983 1.00 90.19 92 LEU A O 1
ATOM 706 N N . GLY A 1 93 ? 1.327 5.336 16.795 1.00 86.44 93 GLY A N 1
ATOM 707 C CA . GLY A 1 93 ? 0.953 6.610 17.423 1.00 86.44 93 GLY A CA 1
ATOM 708 C C . GLY A 1 93 ? 0.692 7.743 16.422 1.00 86.44 93 GLY A C 1
ATOM 709 O O . GLY A 1 93 ? 0.792 8.916 16.772 1.00 86.44 93 GLY A O 1
ATOM 710 N N . MET A 1 94 ? 0.405 7.407 15.163 1.00 87.62 94 MET A N 1
ATOM 711 C CA . MET A 1 94 ? 0.169 8.383 14.095 1.00 87.62 94 MET A CA 1
ATOM 712 C C . MET A 1 94 ? -1.287 8.873 14.089 1.00 87.62 94 MET A C 1
ATOM 714 O O . MET A 1 94 ? -2.162 8.254 14.688 1.00 87.62 94 MET A O 1
ATOM 718 N N . SER A 1 95 ? -1.553 9.974 13.379 1.00 88.44 95 SER A N 1
ATOM 719 C CA . SER A 1 95 ? -2.910 10.483 13.130 1.00 88.44 95 SER A CA 1
ATOM 720 C C . SER A 1 95 ? -3.253 10.354 11.646 1.00 88.44 95 SER A C 1
ATOM 722 O O . SER A 1 95 ? -3.097 11.284 10.855 1.00 88.44 95 SER A O 1
ATOM 724 N N . VAL A 1 96 ? -3.631 9.142 11.248 1.00 89.75 96 VAL A N 1
ATOM 725 C CA . VAL A 1 96 ? -3.987 8.778 9.872 1.00 89.75 96 VAL A CA 1
ATOM 726 C C . VAL A 1 96 ? -5.485 8.551 9.806 1.00 89.75 96 VAL A C 1
ATOM 728 O O . VAL A 1 96 ? -6.046 7.875 10.668 1.00 89.75 96 VAL A O 1
ATOM 731 N N . ASN A 1 97 ? -6.139 9.078 8.774 1.00 92.75 97 ASN A N 1
ATOM 732 C CA . ASN A 1 97 ? -7.553 8.821 8.520 1.00 92.75 97 ASN A CA 1
ATOM 733 C C . ASN A 1 97 ? -7.760 7.895 7.307 1.00 92.75 97 ASN A C 1
ATOM 735 O O . ASN A 1 97 ? -6.840 7.602 6.536 1.00 92.75 97 ASN A O 1
ATOM 739 N N . SER A 1 98 ? -8.993 7.422 7.124 1.00 91.25 98 SER A N 1
ATOM 740 C CA . SER A 1 98 ? -9.349 6.515 6.027 1.00 91.25 98 SER A CA 1
ATOM 741 C C . SER A 1 98 ? -9.147 7.140 4.636 1.00 91.25 98 SER A C 1
ATOM 743 O O . SER A 1 98 ? -8.812 6.427 3.685 1.00 91.25 98 SER A O 1
ATOM 745 N N . GLU A 1 99 ? -9.265 8.465 4.496 1.00 90.31 99 GLU A N 1
ATOM 746 C CA . GLU A 1 99 ? -8.988 9.172 3.241 1.00 90.31 99 GLU A CA 1
ATOM 747 C C . GLU A 1 99 ? -7.501 9.153 2.880 1.00 90.31 99 GLU A C 1
ATOM 749 O O . GLU A 1 99 ? -7.160 8.928 1.714 1.00 90.31 99 GLU A O 1
ATOM 754 N N . ASN A 1 100 ? -6.607 9.306 3.861 1.00 90.19 100 ASN A N 1
ATOM 755 C CA . ASN A 1 100 ? -5.166 9.182 3.658 1.00 90.19 100 ASN A CA 1
ATOM 756 C C . ASN A 1 100 ? -4.821 7.775 3.150 1.00 90.19 100 ASN A C 1
ATOM 758 O O . ASN A 1 100 ? -4.078 7.637 2.174 1.00 90.19 100 ASN A O 1
ATOM 762 N N . VAL A 1 101 ? -5.407 6.733 3.757 1.00 91.50 101 VAL A N 1
ATOM 763 C CA . VAL A 1 101 ? -5.233 5.331 3.332 1.00 91.50 101 VAL A CA 1
ATOM 764 C C . VAL A 1 101 ? -5.746 5.134 1.903 1.00 91.50 101 VAL A C 1
ATOM 766 O O . VAL A 1 101 ? -5.064 4.542 1.062 1.00 91.50 101 VAL A O 1
ATOM 769 N N . LYS A 1 102 ? -6.935 5.662 1.588 1.00 89.50 102 LYS A N 1
ATOM 770 C CA . LYS A 1 102 ? -7.531 5.578 0.247 1.00 89.50 102 LYS A CA 1
ATOM 771 C C . LYS A 1 102 ? -6.672 6.292 -0.796 1.00 89.50 102 LYS A C 1
ATOM 773 O O . LYS A 1 102 ? -6.492 5.770 -1.898 1.00 89.50 102 LYS A O 1
ATOM 778 N N . SER A 1 103 ? -6.122 7.457 -0.456 1.00 89.50 103 SER A N 1
ATOM 779 C CA . SER A 1 103 ? -5.187 8.197 -1.305 1.00 89.50 103 SER A CA 1
ATOM 780 C C . SER A 1 103 ? -3.927 7.375 -1.578 1.00 89.50 103 SER A C 1
ATOM 782 O O . SER A 1 103 ? -3.585 7.136 -2.737 1.00 89.50 103 SER A O 1
ATOM 784 N N . ARG A 1 104 ? -3.305 6.807 -0.537 1.00 90.25 104 ARG A N 1
ATOM 785 C CA . ARG A 1 104 ? -2.121 5.958 -0.708 1.00 90.25 104 ARG A CA 1
ATOM 786 C C . ARG A 1 104 ? -2.399 4.712 -1.527 1.00 90.25 104 ARG A C 1
ATOM 788 O O . ARG A 1 104 ? -1.581 4.351 -2.363 1.00 90.25 104 ARG A O 1
ATOM 795 N N . MET A 1 105 ? -3.560 4.089 -1.348 1.00 88.94 105 MET A N 1
ATOM 796 C CA . MET A 1 105 ? -3.980 2.947 -2.158 1.00 88.94 105 MET A CA 1
ATOM 797 C C . MET A 1 105 ? -4.082 3.313 -3.648 1.00 88.94 105 MET A C 1
ATOM 799 O O . MET A 1 105 ? -3.700 2.513 -4.501 1.00 88.94 105 MET A O 1
ATOM 803 N N . LYS A 1 106 ? -4.562 4.518 -3.993 1.00 86.94 106 LYS A N 1
ATOM 804 C CA . LYS A 1 106 ? -4.551 4.989 -5.391 1.00 86.94 106 LYS A CA 1
ATOM 805 C C . LYS A 1 106 ? -3.122 5.087 -5.926 1.00 86.94 106 LYS A C 1
ATOM 807 O O . LYS A 1 106 ? -2.874 4.635 -7.042 1.00 86.94 106 LYS A O 1
ATOM 812 N N . THR A 1 107 ? -2.197 5.632 -5.139 1.00 86.25 107 THR A N 1
ATOM 813 C CA . THR A 1 107 ? -0.781 5.738 -5.521 1.00 86.25 107 THR A CA 1
ATOM 814 C C . THR A 1 107 ? -0.133 4.360 -5.665 1.00 86.25 107 THR A C 1
ATOM 816 O O . THR A 1 107 ? 0.428 4.077 -6.716 1.00 86.25 107 THR A O 1
ATOM 819 N N . LEU A 1 108 ? -0.321 3.456 -4.698 1.00 87.69 108 LEU A N 1
ATOM 820 C CA . LEU A 1 108 ? 0.176 2.075 -4.746 1.00 87.69 108 LEU A CA 1
ATOM 821 C C . LEU A 1 108 ? -0.329 1.314 -5.974 1.00 87.69 108 LEU A C 1
ATOM 823 O O . LEU A 1 108 ? 0.427 0.582 -6.606 1.00 87.69 108 LEU A O 1
ATOM 827 N N . LYS A 1 109 ? -1.601 1.500 -6.354 1.00 86.25 109 LYS A N 1
ATOM 828 C CA . LYS A 1 109 ? -2.119 0.923 -7.599 1.00 86.25 109 LYS A CA 1
ATOM 829 C C . LYS A 1 109 ? -1.325 1.435 -8.797 1.00 86.25 109 LYS A C 1
ATOM 831 O O . LYS A 1 109 ? -0.921 0.619 -9.616 1.00 86.25 109 LYS A O 1
ATOM 836 N N . LYS A 1 110 ? -1.090 2.744 -8.918 1.00 85.69 110 LYS A N 1
ATOM 837 C CA . LYS A 1 110 ? -0.306 3.308 -10.032 1.00 85.69 110 LYS A CA 1
ATOM 838 C C . LYS A 1 110 ? 1.122 2.757 -10.046 1.00 85.69 110 LYS A C 1
ATOM 840 O O . LYS A 1 110 ? 1.549 2.254 -11.079 1.00 85.69 110 LYS A O 1
ATOM 845 N N . GLU A 1 111 ? 1.803 2.782 -8.900 1.00 83.69 111 GLU A N 1
ATOM 846 C CA . GLU A 1 111 ? 3.154 2.230 -8.709 1.00 83.69 111 GLU A CA 1
ATOM 847 C C . GLU A 1 111 ? 3.223 0.763 -9.166 1.00 83.69 111 GLU A C 1
ATOM 849 O O . GLU A 1 111 ? 4.079 0.399 -9.972 1.00 83.69 111 GLU A O 1
ATOM 854 N N . TYR A 1 112 ? 2.255 -0.059 -8.749 1.00 85.00 112 TYR A N 1
ATOM 855 C CA . TYR A 1 112 ? 2.157 -1.459 -9.159 1.00 85.00 112 TYR A CA 1
ATOM 856 C C . TYR A 1 112 ? 1.959 -1.631 -10.669 1.00 85.00 112 TYR A C 1
ATOM 858 O O . TYR A 1 112 ? 2.610 -2.478 -11.271 1.00 85.00 112 TYR A O 1
ATOM 866 N N . HIS A 1 113 ? 1.084 -0.844 -11.307 1.00 84.56 113 HIS A N 1
ATOM 867 C CA . HIS A 1 113 ? 0.879 -0.950 -12.757 1.00 84.56 113 HIS A CA 1
ATOM 868 C C . HIS A 1 113 ? 2.155 -0.620 -13.533 1.00 84.56 113 HIS A C 1
ATOM 870 O O . HIS A 1 113 ? 2.414 -1.237 -14.563 1.00 84.56 113 HIS A O 1
ATOM 876 N N . ILE A 1 114 ? 2.958 0.325 -13.044 1.00 81.38 114 ILE A N 1
ATOM 877 C CA . ILE A 1 114 ? 4.244 0.664 -13.655 1.00 81.38 114 ILE A CA 1
ATOM 878 C C . ILE A 1 114 ? 5.234 -0.484 -13.462 1.00 81.38 114 ILE A C 1
ATOM 880 O O . ILE A 1 114 ? 5.803 -0.955 -14.440 1.00 81.38 114 ILE A O 1
ATOM 884 N N . ALA A 1 115 ? 5.393 -0.978 -12.231 1.00 80.50 115 ALA A N 1
ATOM 885 C CA . ALA A 1 115 ? 6.269 -2.114 -11.946 1.00 80.50 115 ALA A CA 1
ATOM 886 C C . ALA A 1 115 ? 5.877 -3.355 -12.766 1.00 80.50 115 ALA A C 1
ATOM 888 O O . ALA A 1 115 ? 6.738 -4.048 -13.297 1.00 80.50 115 ALA A O 1
ATOM 889 N N . LYS A 1 116 ? 4.572 -3.594 -12.942 1.00 83.75 116 LYS A N 1
ATOM 890 C CA . LYS A 1 116 ? 4.047 -4.652 -13.807 1.00 83.75 116 LYS A CA 1
ATOM 891 C C . LYS A 1 116 ? 4.428 -4.427 -15.272 1.00 83.75 116 LYS A C 1
ATOM 893 O O . LYS A 1 116 ? 4.939 -5.345 -15.893 1.00 83.75 116 LYS A O 1
ATOM 898 N N . LYS A 1 117 ? 4.231 -3.218 -15.810 1.00 82.50 117 LYS A N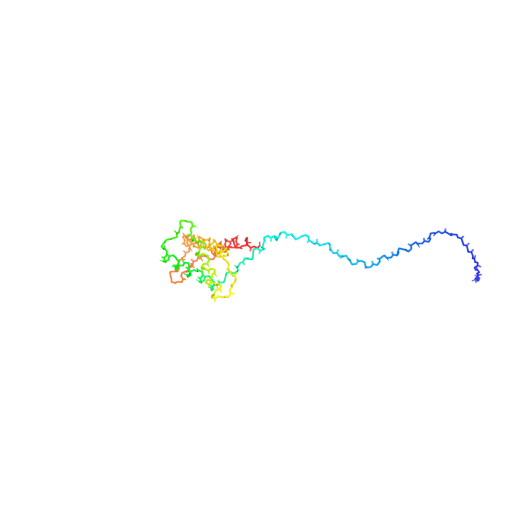 1
ATOM 899 C CA . LYS A 1 117 ? 4.638 -2.883 -17.186 1.00 82.50 117 LYS A CA 1
ATOM 900 C C . LYS A 1 117 ? 6.135 -3.077 -17.410 1.00 82.50 117 LYS A C 1
ATOM 902 O O . LYS A 1 117 ? 6.507 -3.562 -18.465 1.00 82.50 117 LYS A O 1
ATOM 907 N N . LEU A 1 118 ? 6.967 -2.705 -16.438 1.00 77.25 118 LEU A N 1
ATOM 908 C CA . LEU A 1 118 ? 8.412 -2.920 -16.511 1.00 77.25 118 LEU A CA 1
ATOM 909 C C . LEU A 1 118 ? 8.765 -4.400 -16.511 1.00 77.25 118 LEU A C 1
ATOM 911 O O . LEU A 1 118 ? 9.554 -4.837 -17.332 1.00 77.25 118 LEU A O 1
ATOM 915 N N . ARG A 1 119 ? 8.156 -5.171 -15.610 1.00 77.75 119 ARG A N 1
ATOM 916 C CA . ARG A 1 119 ? 8.343 -6.621 -15.559 1.00 77.75 119 ARG A CA 1
ATOM 917 C C . ARG A 1 119 ? 7.928 -7.293 -16.870 1.00 77.75 119 ARG A C 1
ATOM 919 O O . ARG A 1 119 ? 8.543 -8.268 -17.274 1.00 77.75 119 ARG A O 1
ATOM 926 N N . ASP A 1 120 ? 6.876 -6.788 -17.506 1.00 80.88 120 ASP A N 1
ATOM 927 C CA . ASP A 1 120 ? 6.374 -7.309 -18.775 1.00 80.88 120 ASP A CA 1
ATOM 928 C C . ASP A 1 120 ? 7.149 -6.724 -19.992 1.00 80.88 120 ASP A C 1
ATOM 930 O O . ASP A 1 120 ? 6.916 -7.142 -21.126 1.00 80.88 120 ASP A O 1
ATOM 934 N N . ALA A 1 121 ? 8.069 -5.767 -19.789 1.00 76.62 121 ALA A N 1
ATOM 935 C CA . ALA A 1 121 ? 8.879 -5.165 -20.847 1.00 76.62 121 ALA A CA 1
ATOM 936 C C . ALA A 1 121 ? 10.133 -6.000 -21.153 1.00 76.62 121 ALA A C 1
ATOM 938 O O . ALA A 1 121 ? 10.821 -6.493 -20.261 1.00 76.62 121 ALA A O 1
ATOM 939 N N . SER A 1 122 ? 10.469 -6.112 -22.441 1.00 67.25 122 SER A N 1
ATOM 940 C CA . SER A 1 122 ? 11.694 -6.779 -22.894 1.00 67.25 122 SER A CA 1
ATOM 941 C C . SER A 1 122 ? 12.934 -6.048 -22.365 1.00 67.25 122 SER A C 1
ATOM 943 O O . SER A 1 122 ? 13.055 -4.839 -22.545 1.00 67.25 122 SER A O 1
ATOM 945 N N . GLY A 1 123 ? 13.866 -6.780 -21.750 1.00 70.00 123 GLY A N 1
ATOM 946 C CA . GLY A 1 123 ? 15.126 -6.229 -21.230 1.00 70.00 123 GLY A CA 1
ATOM 947 C C . GLY A 1 123 ? 15.166 -5.979 -19.720 1.00 70.00 123 GLY A C 1
ATOM 948 O O . GLY A 1 123 ? 16.195 -5.528 -19.228 1.00 70.00 123 GLY A O 1
ATOM 949 N N . PHE A 1 124 ? 14.095 -6.301 -18.989 1.00 72.12 124 PHE A N 1
ATOM 950 C CA . PHE A 1 124 ? 14.083 -6.341 -17.528 1.00 72.12 124 PHE A CA 1
ATOM 951 C C . PHE A 1 124 ? 13.879 -7.784 -17.053 1.00 72.12 124 PHE A C 1
ATOM 953 O O . PHE A 1 124 ? 12.883 -8.424 -17.386 1.00 72.12 124 PHE A O 1
ATOM 960 N N . GLY A 1 125 ? 14.819 -8.313 -16.273 1.00 74.56 125 GLY A N 1
ATOM 961 C CA . GLY A 1 125 ? 14.650 -9.583 -15.568 1.00 74.56 125 GLY A CA 1
ATOM 962 C C . GLY A 1 125 ? 13.865 -9.414 -14.265 1.00 74.56 125 GLY A C 1
ATOM 963 O O . GLY A 1 125 ? 13.764 -8.322 -13.706 1.00 74.56 125 GLY A O 1
ATOM 964 N N . TRP A 1 126 ? 13.313 -10.507 -13.742 1.00 81.75 126 TRP A N 1
ATOM 965 C CA . TRP A 1 126 ? 12.661 -10.545 -12.430 1.00 81.75 126 TRP A CA 1
ATOM 966 C C . TRP A 1 126 ? 13.428 -11.475 -11.492 1.00 81.75 126 TRP A C 1
ATOM 968 O O . TRP A 1 126 ? 13.687 -12.621 -11.854 1.00 81.75 126 TRP A O 1
ATOM 978 N N . ASP A 1 127 ? 13.748 -11.001 -10.288 1.00 79.31 127 ASP A N 1
ATOM 979 C CA . ASP A 1 127 ? 14.251 -11.822 -9.191 1.00 79.31 127 ASP A CA 1
ATOM 980 C C . ASP A 1 127 ? 13.075 -12.469 -8.453 1.00 79.31 127 ASP A C 1
ATOM 982 O O . ASP A 1 127 ? 12.332 -11.772 -7.751 1.00 79.31 127 ASP A O 1
ATOM 986 N N . PRO A 1 128 ? 12.872 -13.790 -8.536 1.00 74.81 128 PRO A N 1
ATOM 987 C CA . PRO A 1 128 ? 11.846 -14.442 -7.736 1.00 74.81 128 PRO A CA 1
ATOM 988 C C . PRO A 1 128 ? 12.210 -14.511 -6.243 1.00 74.81 128 PRO A C 1
ATOM 990 O O . PRO A 1 128 ? 11.300 -14.594 -5.419 1.00 74.81 128 PRO A O 1
ATOM 993 N N . ILE A 1 129 ? 13.500 -14.456 -5.886 1.00 76.50 129 ILE A N 1
ATOM 994 C CA . ILE A 1 129 ? 13.994 -14.572 -4.506 1.00 76.50 129 ILE A CA 1
ATOM 995 C C . ILE A 1 129 ? 13.873 -13.222 -3.808 1.00 76.50 129 ILE A C 1
ATOM 997 O O . ILE A 1 129 ? 13.243 -13.107 -2.756 1.00 76.50 129 ILE A O 1
ATOM 1001 N N . HIS A 1 130 ? 14.429 -12.183 -4.425 1.00 74.62 130 HIS A N 1
ATOM 1002 C CA . HIS A 1 130 ? 14.423 -10.838 -3.856 1.00 74.62 130 HIS A CA 1
ATOM 1003 C C . HIS A 1 130 ? 13.151 -10.045 -4.189 1.00 74.62 130 HIS A C 1
ATOM 1005 O O . HIS A 1 130 ? 12.911 -9.001 -3.584 1.00 74.62 130 HIS A O 1
ATOM 1011 N N . LYS A 1 131 ? 12.300 -10.551 -5.096 1.00 71.50 131 LYS A N 1
ATOM 1012 C CA . LYS A 1 131 ? 11.098 -9.864 -5.607 1.00 71.50 131 LYS A CA 1
ATOM 1013 C C . LYS A 1 131 ? 11.423 -8.477 -6.170 1.00 71.50 131 LYS A C 1
ATOM 1015 O O . LYS A 1 131 ? 10.669 -7.521 -5.984 1.00 71.50 131 LYS A O 1
ATOM 1020 N N . THR A 1 132 ? 12.566 -8.374 -6.837 1.00 72.12 132 THR A N 1
ATOM 1021 C CA . THR A 1 132 ? 13.102 -7.149 -7.434 1.00 72.12 132 THR A CA 1
ATOM 1022 C C . THR A 1 132 ? 13.259 -7.317 -8.939 1.00 72.12 132 THR A C 1
ATOM 1024 O O . THR A 1 132 ? 13.264 -8.424 -9.464 1.00 72.12 132 THR A O 1
ATOM 1027 N N . ILE A 1 133 ? 13.363 -6.207 -9.664 1.00 71.25 133 ILE A N 1
ATOM 1028 C CA . ILE A 1 133 ? 13.671 -6.234 -11.094 1.00 71.25 133 ILE A CA 1
ATOM 1029 C C . ILE A 1 133 ? 15.195 -6.348 -11.233 1.00 71.25 133 ILE A C 1
ATOM 1031 O O . ILE A 1 133 ? 15.920 -5.490 -10.728 1.00 71.25 133 ILE A O 1
ATOM 1035 N N . VAL A 1 134 ? 15.677 -7.415 -11.872 1.00 70.75 134 VAL A N 1
ATOM 1036 C CA . VAL A 1 134 ? 17.107 -7.721 -12.042 1.00 70.75 134 VAL A CA 1
ATOM 1037 C C . VAL A 1 134 ? 17.522 -7.409 -13.458 1.00 70.75 134 VAL A C 1
ATOM 1039 O O . VAL A 1 134 ? 16.905 -7.875 -14.406 1.00 70.75 134 VAL A O 1
ATOM 1042 N N . ASN A 1 135 ? 18.617 -6.668 -13.556 1.00 63.66 135 ASN A N 1
ATOM 1043 C CA . ASN A 1 135 ? 19.348 -6.334 -14.766 1.00 63.66 135 ASN A CA 1
ATOM 1044 C C . ASN A 1 135 ? 18.506 -5.762 -15.912 1.00 63.66 135 ASN A C 1
ATOM 1046 O O . ASN A 1 135 ? 17.858 -6.472 -16.677 1.00 63.66 135 ASN A O 1
ATOM 1050 N N . ALA A 1 136 ? 18.638 -4.452 -16.065 1.00 62.53 136 ALA A N 1
ATOM 1051 C CA . ALA A 1 136 ? 18.40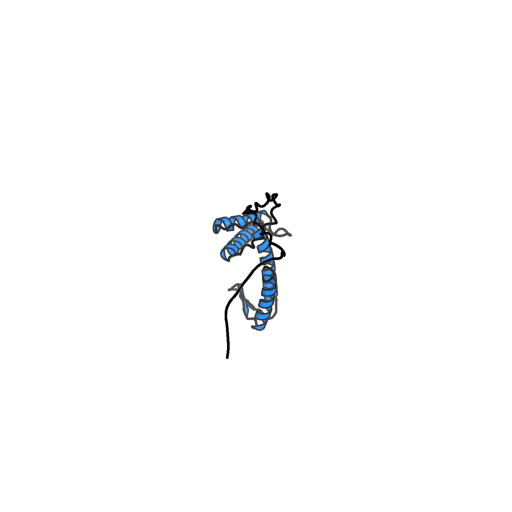7 -3.771 -17.318 1.00 62.53 136 ALA A CA 1
ATOM 1052 C C . ALA A 1 136 ? 19.597 -2.848 -17.573 1.00 62.53 136 ALA A C 1
ATOM 1054 O O . ALA A 1 136 ? 20.228 -2.365 -16.628 1.00 62.53 136 ALA A O 1
ATOM 1055 N N . ASP A 1 137 ? 19.893 -2.638 -18.852 1.00 73.00 137 ASP A N 1
ATOM 1056 C CA . ASP A 1 137 ? 20.805 -1.609 -19.355 1.00 73.00 137 ASP A CA 1
ATOM 1057 C C . ASP A 1 137 ? 20.637 -0.298 -18.545 1.00 73.00 137 ASP A C 1
ATOM 1059 O O . ASP A 1 137 ? 19.495 0.113 -18.298 1.00 73.00 137 ASP A O 1
ATOM 1063 N N . PRO A 1 138 ? 21.721 0.380 -18.114 1.00 78.50 138 PRO A N 1
ATOM 1064 C CA . PRO A 1 138 ? 21.654 1.712 -17.504 1.00 78.50 138 PRO A CA 1
ATOM 1065 C C . PRO A 1 138 ? 20.696 2.691 -18.206 1.00 78.50 138 PRO A C 1
ATOM 1067 O O . PRO A 1 138 ? 20.025 3.484 -17.541 1.00 78.50 138 PRO A O 1
ATOM 1070 N N . ASN A 1 139 ? 20.558 2.597 -19.533 1.00 76.69 139 ASN A N 1
ATOM 1071 C CA . ASN A 1 139 ? 19.617 3.406 -20.312 1.00 76.69 139 ASN A CA 1
ATOM 1072 C C . ASN A 1 139 ? 18.145 3.098 -19.992 1.00 76.69 139 ASN A C 1
ATOM 1074 O O . ASN A 1 139 ? 17.308 4.001 -19.929 1.00 76.69 139 ASN A O 1
ATOM 1078 N N . ALA A 1 140 ? 17.819 1.829 -19.749 1.00 73.50 140 ALA A N 1
ATOM 1079 C CA . ALA A 1 140 ? 16.480 1.393 -19.375 1.00 73.50 140 ALA A CA 1
ATOM 1080 C C . ALA A 1 140 ? 16.102 1.893 -17.966 1.00 73.50 140 ALA A C 1
ATOM 1082 O O . ALA A 1 140 ? 14.966 2.318 -17.738 1.00 73.50 140 ALA A O 1
ATOM 1083 N N . TRP A 1 141 ? 17.070 1.940 -17.041 1.00 78.94 141 TRP A N 1
ATOM 1084 C CA . TRP A 1 141 ? 16.892 2.569 -15.728 1.00 78.94 141 TRP A CA 1
ATOM 1085 C C . TRP A 1 141 ? 16.700 4.085 -15.823 1.00 78.94 141 TRP A C 1
ATOM 1087 O O . TRP A 1 141 ? 15.817 4.622 -15.155 1.00 78.94 141 TRP A O 1
ATOM 1097 N N . ALA A 1 142 ? 17.462 4.778 -16.672 1.00 79.94 142 ALA A N 1
ATOM 1098 C CA . ALA A 1 142 ? 17.315 6.221 -16.872 1.00 79.94 142 ALA A CA 1
ATOM 1099 C C . ALA A 1 142 ? 15.918 6.590 -17.405 1.00 79.94 142 ALA A C 1
ATOM 1101 O O . ALA A 1 142 ? 15.266 7.492 -16.870 1.00 79.94 142 ALA A O 1
ATOM 1102 N N . ALA A 1 143 ? 15.416 5.845 -18.396 1.00 76.44 143 ALA A N 1
ATOM 1103 C CA . ALA A 1 143 ? 14.057 6.013 -18.908 1.00 76.44 143 ALA A CA 1
ATOM 1104 C C . ALA A 1 143 ? 12.997 5.787 -17.814 1.00 76.44 143 ALA A C 1
ATOM 1106 O O . ALA A 1 143 ? 12.026 6.540 -17.715 1.00 76.44 143 ALA A O 1
ATOM 1107 N N . TYR A 1 144 ? 13.195 4.792 -16.945 1.00 73.38 144 TYR A N 1
ATOM 1108 C CA . TYR A 1 144 ? 12.289 4.527 -15.829 1.00 73.38 144 TYR A CA 1
ATOM 1109 C C . TYR A 1 144 ? 12.295 5.631 -14.765 1.00 73.38 144 TYR A C 1
ATOM 1111 O O . TYR A 1 144 ? 11.228 6.080 -14.341 1.00 73.38 144 TYR A O 1
ATOM 1119 N N . ILE A 1 145 ? 13.477 6.092 -14.347 1.00 79.69 145 ILE A N 1
ATOM 1120 C CA . ILE A 1 14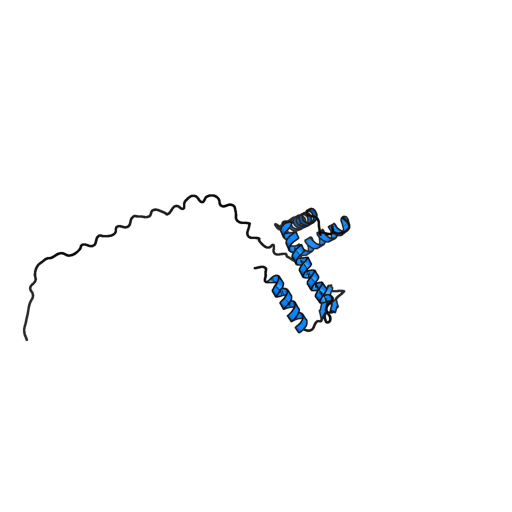5 ? 13.618 7.165 -13.355 1.00 79.69 145 ILE A CA 1
ATOM 1121 C C . ILE A 1 145 ? 12.940 8.441 -13.864 1.00 79.69 145 ILE A C 1
ATOM 1123 O O . ILE A 1 145 ? 12.246 9.102 -13.092 1.00 79.69 145 ILE A O 1
ATOM 1127 N N . ALA A 1 146 ? 13.040 8.745 -15.162 1.00 77.25 146 ALA A N 1
ATOM 1128 C CA . ALA A 1 146 ? 12.328 9.867 -15.773 1.00 77.25 146 ALA A CA 1
ATOM 1129 C C . ALA A 1 146 ? 10.796 9.729 -15.655 1.00 77.25 146 ALA A C 1
ATOM 1131 O O . ALA A 1 146 ? 10.109 10.685 -15.284 1.00 77.25 146 ALA A O 1
ATOM 1132 N N . VAL A 1 147 ? 10.250 8.529 -15.892 1.00 72.50 147 VAL A N 1
ATOM 1133 C CA . VAL A 1 147 ? 8.813 8.246 -15.724 1.00 72.50 147 VAL A CA 1
ATOM 1134 C C . VAL A 1 147 ? 8.392 8.390 -14.260 1.00 72.50 147 VAL A C 1
ATOM 1136 O O . VAL A 1 147 ? 7.404 9.067 -13.982 1.00 72.50 147 VAL A O 1
ATOM 1139 N N . ILE A 1 148 ? 9.148 7.825 -13.314 1.00 71.00 148 ILE A N 1
ATOM 1140 C CA . ILE A 1 148 ? 8.930 8.018 -11.871 1.00 71.00 148 ILE A CA 1
ATOM 1141 C C . ILE A 1 148 ? 8.917 9.510 -11.529 1.00 71.00 148 ILE A C 1
ATOM 1143 O O . ILE A 1 148 ? 7.943 9.994 -10.954 1.00 71.00 148 ILE A O 1
ATOM 1147 N N . HIS A 1 149 ? 9.958 10.253 -11.906 1.00 68.81 149 HIS A N 1
ATOM 1148 C CA . HIS A 1 149 ? 10.082 11.678 -11.599 1.00 68.81 149 HIS A CA 1
ATOM 1149 C C . HIS A 1 149 ? 8.878 12.472 -12.115 1.00 68.81 149 HIS A C 1
ATOM 1151 O O . HIS A 1 149 ? 8.332 13.291 -11.380 1.00 68.81 149 HIS A O 1
ATOM 1157 N N . SER A 1 150 ? 8.386 12.170 -13.321 1.00 64.81 150 SER A N 1
ATOM 1158 C CA . SER A 1 150 ? 7.197 12.830 -13.878 1.00 64.81 150 SER A CA 1
ATOM 1159 C C . SER A 1 150 ? 5.912 12.591 -13.060 1.00 64.81 150 SER A C 1
ATOM 1161 O O . SER A 1 150 ? 5.035 13.453 -13.002 1.00 64.81 150 SER A O 1
ATOM 1163 N N . ILE A 1 151 ? 5.809 11.444 -12.382 1.00 60.19 151 ILE A N 1
ATOM 1164 C CA . ILE A 1 151 ? 4.613 11.009 -11.644 1.00 60.19 151 ILE A CA 1
ATOM 1165 C C . ILE A 1 151 ? 4.645 11.473 -10.183 1.00 60.19 151 ILE A C 1
ATOM 1167 O O . ILE A 1 151 ? 3.598 11.784 -9.615 1.00 60.19 151 ILE A O 1
ATOM 1171 N N . PHE A 1 152 ? 5.827 11.521 -9.562 1.00 58.97 152 PHE A N 1
ATOM 1172 C CA . PHE A 1 152 ? 5.978 11.961 -8.172 1.00 58.97 152 PHE A CA 1
ATOM 1173 C C . PHE A 1 152 ? 6.207 13.475 -8.036 1.00 58.97 152 PHE A C 1
ATOM 1175 O O . PHE A 1 152 ? 5.865 14.030 -6.997 1.00 58.97 152 PHE A O 1
ATOM 1182 N N . SER A 1 153 ? 6.687 14.168 -9.078 1.00 53.25 153 SER A N 1
ATOM 1183 C CA . SER A 1 153 ? 6.898 15.628 -9.053 1.00 53.25 153 SER A CA 1
ATOM 1184 C C . SER A 1 153 ? 5.610 16.457 -9.170 1.00 53.25 153 SER A C 1
ATOM 1186 O O . SER A 1 153 ? 5.656 17.670 -8.992 1.00 53.25 153 SER A O 1
ATOM 1188 N N . THR A 1 154 ? 4.455 15.844 -9.456 1.00 46.25 154 THR A N 1
ATOM 1189 C CA . THR A 1 154 ? 3.142 16.526 -9.506 1.00 46.25 154 THR A CA 1
ATOM 1190 C C . THR A 1 154 ? 2.463 16.651 -8.134 1.00 46.25 154 THR A C 1
ATOM 1192 O O . THR A 1 154 ? 1.301 17.043 -8.047 1.00 46.25 154 THR A O 1
ATOM 1195 N N . GLN A 1 155 ? 3.168 16.308 -7.055 1.00 48.81 155 GLN A N 1
ATOM 1196 C CA . GLN A 1 155 ? 2.741 16.521 -5.671 1.00 48.81 155 GLN A CA 1
ATOM 1197 C C . GLN A 1 155 ? 3.741 17.438 -4.951 1.00 48.81 155 GLN A C 1
ATOM 1199 O O . GLN A 1 155 ? 4.398 17.021 -4.003 1.00 48.81 155 GLN A O 1
ATOM 1204 N N . CYS A 1 156 ? 3.824 18.686 -5.408 1.00 36.03 156 CYS A N 1
ATOM 1205 C CA . CYS A 1 156 ? 4.211 19.840 -4.597 1.00 36.03 156 CYS A CA 1
ATOM 1206 C C . CYS A 1 156 ? 3.100 20.882 -4.727 1.00 36.03 156 CYS A C 1
ATOM 1208 O O . CYS A 1 156 ? 2.635 21.081 -5.873 1.00 36.03 156 CYS A O 1
#

InterPro domains:
  IPR024752 Myb/SANT-like domain [PF12776] (48-144)

Radius of gyration: 37.17 Å; chains: 1; bounding box: 61×116×41 Å

pLDDT: mean 71.23, std 18.44, range [31.72, 94.88]

Secondary structure (DSSP, 8-state):
---------------------PPPP-----------PPPPP---------HHHHHHHHHHHHHHHHHH-S-BTTBS-HHHHHHHHHHHHHHH-----HHHHHHHHHHHHHHHHHHHHHHTSTT-EE-TTT-SEE---HHHHHHHHHHHHHHHTT--